Protein AF-A0A9C8N490-F1 (afdb_monomer_lite)

Radius of gyration: 11.72 Å; chains: 1; bounding box: 31×21×23 Å

Sequence (76 aa):
MKRGQTYTFTISASGHPFFIKSVQGNTYADAYTTGVTNTGAQDGTLTFEVPIDAPETLFYTYQFHSVMTGVIAIED

Foldseek 3Di:
DEAQDKDKDFAQAVVFFKFKAPDDALDPPRGDPVQWDPGRDRGGMIMRRHHNPHDQWIKIAHNPDSPRMDIDGYDD

Secondary structure (DSSP, 8-state):
-BTT-EEEEEEE-TT--B-EESS-SSSSTTB--TTEESTTBSEEEEEEE--TT--SEEEEE-SS-TT-EEEEE-B-

Structure (mmCIF, N/CA/C/O backbone):
data_AF-A0A9C8N490-F1
#
_entry.id   AF-A0A9C8N490-F1
#
loop_
_atom_site.group_PDB
_atom_site.id
_atom_site.type_symbol
_atom_site.label_atom_id
_atom_site.label_alt_id
_atom_site.label_comp_id
_atom_site.label_asym_id
_atom_site.label_entity_id
_atom_site.label_seq_id
_atom_site.pdbx_PDB_ins_code
_atom_site.Cartn_x
_atom_site.Cartn_y
_atom_site.Cartn_z
_atom_site.occupancy
_atom_site.B_iso_or_equiv
_atom_site.auth_seq_id
_atom_site.auth_comp_id
_atom_site.auth_asym_id
_atom_site.auth_atom_id
_atom_site.pdbx_PDB_model_num
ATOM 1 N N . MET A 1 1 ? -4.137 -7.644 9.107 1.00 94.94 1 MET A N 1
ATOM 2 C CA . MET A 1 1 ? -4.540 -6.261 9.468 1.00 94.94 1 MET A CA 1
ATOM 3 C C . MET A 1 1 ? -6.051 -6.224 9.534 1.00 94.94 1 MET A C 1
ATOM 5 O O . MET A 1 1 ? -6.661 -7.101 8.949 1.00 94.94 1 MET A O 1
ATOM 9 N N . LYS A 1 2 ? -6.646 -5.260 10.233 1.00 97.25 2 LYS A N 1
ATOM 10 C CA . LYS A 1 2 ? -8.099 -5.172 10.415 1.00 97.25 2 LYS A CA 1
ATOM 11 C C . LYS A 1 2 ? -8.691 -3.964 9.703 1.00 97.25 2 LYS A C 1
ATOM 13 O O . LYS A 1 2 ? -8.081 -2.894 9.726 1.00 97.25 2 LYS A O 1
ATOM 18 N N . ARG A 1 3 ? -9.867 -4.130 9.100 1.00 97.25 3 ARG A N 1
ATOM 19 C CA . ARG A 1 3 ? -10.628 -3.029 8.489 1.00 97.25 3 ARG A CA 1
ATOM 20 C C . ARG A 1 3 ? -11.004 -1.964 9.518 1.00 97.25 3 ARG A C 1
ATOM 22 O O . ARG A 1 3 ? -11.261 -2.271 10.679 1.00 97.25 3 ARG A O 1
ATOM 29 N N . GLY A 1 4 ? -11.009 -0.702 9.094 1.00 96.88 4 GLY A N 1
ATOM 30 C CA . GLY A 1 4 ? -11.308 0.452 9.947 1.00 96.88 4 GLY A CA 1
ATOM 31 C C . GLY A 1 4 ? -10.205 0.815 10.946 1.00 96.88 4 GLY A C 1
ATOM 32 O O . GLY A 1 4 ? -10.383 1.756 11.715 1.00 96.88 4 GLY A O 1
ATOM 33 N N . GLN A 1 5 ? -9.079 0.096 10.949 1.00 98.12 5 GLN A N 1
ATOM 34 C CA . GLN A 1 5 ? -7.939 0.392 11.812 1.00 98.12 5 GLN A CA 1
ATOM 35 C C . GLN A 1 5 ? -6.836 1.127 11.053 1.00 98.12 5 GLN A C 1
ATOM 37 O O . GLN A 1 5 ? -6.644 0.946 9.850 1.00 98.12 5 GLN A O 1
ATOM 42 N N . THR A 1 6 ? -6.061 1.921 11.788 1.00 98.19 6 THR A N 1
ATOM 43 C CA . THR A 1 6 ? -4.887 2.621 11.263 1.00 98.19 6 THR A CA 1
ATOM 44 C C . THR A 1 6 ? -3.608 1.909 11.686 1.00 98.19 6 THR A C 1
ATOM 46 O O . THR A 1 6 ? -3.381 1.661 12.871 1.00 98.19 6 THR A O 1
ATOM 49 N N . TYR A 1 7 ? -2.750 1.615 10.714 1.00 98.00 7 TYR A N 1
ATOM 50 C CA . TYR A 1 7 ? -1.433 1.025 10.916 1.00 98.00 7 TYR A CA 1
ATOM 51 C C . TYR A 1 7 ? -0.343 1.994 10.486 1.00 98.00 7 TYR A C 1
ATOM 53 O O . TYR A 1 7 ? -0.483 2.720 9.504 1.00 98.00 7 TYR A O 1
ATOM 61 N N . THR A 1 8 ? 0.771 1.962 11.205 1.00 97.62 8 THR A N 1
ATOM 62 C CA . THR A 1 8 ? 1.922 2.821 10.944 1.00 97.62 8 THR A CA 1
ATOM 63 C C . THR A 1 8 ? 3.153 1.952 10.748 1.00 97.62 8 THR A C 1
ATOM 65 O O . THR A 1 8 ? 3.445 1.091 11.576 1.00 97.62 8 THR A O 1
ATOM 68 N N . PHE A 1 9 ? 3.877 2.187 9.660 1.00 95.31 9 PHE A N 1
ATOM 69 C CA . PHE A 1 9 ? 5.102 1.484 9.311 1.00 95.31 9 PHE A CA 1
ATOM 70 C C . PHE A 1 9 ? 6.257 2.467 9.390 1.00 95.31 9 PHE A C 1
ATOM 72 O O . PHE A 1 9 ? 6.260 3.491 8.705 1.00 95.31 9 PHE A O 1
ATOM 79 N N . THR A 1 10 ? 7.247 2.144 10.213 1.00 97.25 10 THR A N 1
ATOM 80 C CA . THR A 1 10 ? 8.538 2.826 10.177 1.00 97.25 10 THR A CA 1
ATOM 81 C C . THR A 1 10 ? 9.371 2.202 9.070 1.00 97.25 10 THR A C 1
ATOM 83 O O . THR A 1 10 ? 9.674 1.010 9.099 1.00 97.25 10 THR A O 1
ATOM 86 N N . ILE A 1 11 ? 9.7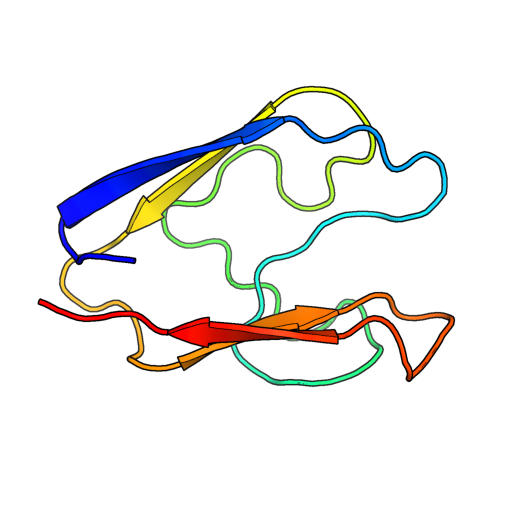16 3.013 8.082 1.00 95.00 11 ILE A N 1
ATOM 87 C CA . ILE A 1 11 ? 10.467 2.628 6.901 1.00 95.00 11 ILE A CA 1
ATOM 88 C C . ILE A 1 11 ? 11.908 3.100 7.064 1.00 95.00 11 ILE A C 1
ATOM 90 O O . ILE A 1 11 ? 12.168 4.262 7.357 1.00 95.00 11 ILE A O 1
ATOM 94 N N . SER A 1 12 ? 12.845 2.182 6.851 1.00 94.81 12 SER A N 1
ATOM 95 C CA . SER A 1 12 ? 14.272 2.467 6.713 1.00 94.81 12 SER A CA 1
ATOM 96 C C . SER A 1 12 ? 14.824 1.521 5.646 1.00 94.81 12 SER A C 1
ATOM 98 O O . SER A 1 12 ? 15.337 0.441 5.927 1.00 94.81 12 SER A O 1
ATOM 100 N N . ALA A 1 13 ? 14.568 1.882 4.391 1.00 89.00 13 ALA A N 1
ATOM 101 C CA . ALA A 1 13 ? 14.703 1.043 3.207 1.00 89.00 13 ALA A CA 1
ATOM 102 C C . ALA A 1 13 ? 15.286 1.860 2.034 1.00 89.00 13 ALA A C 1
ATOM 104 O O . ALA A 1 13 ? 14.686 1.994 0.968 1.00 89.00 13 ALA A O 1
ATOM 105 N N . SER A 1 14 ? 16.469 2.449 2.239 1.00 91.38 14 SER A N 1
ATOM 106 C CA . SER A 1 14 ? 17.152 3.276 1.232 1.00 91.38 14 SER A CA 1
ATOM 107 C C . SER A 1 14 ? 17.418 2.498 -0.063 1.00 91.38 14 SER A C 1
ATOM 109 O O . SER A 1 14 ? 18.014 1.426 -0.025 1.00 91.38 14 SER A O 1
ATOM 111 N N . GLY A 1 15 ? 16.969 3.015 -1.210 1.00 88.44 15 GLY A N 1
ATOM 112 C CA . GLY A 1 15 ? 17.032 2.324 -2.506 1.00 88.44 15 GLY A CA 1
ATOM 113 C C . GLY A 1 15 ? 15.923 1.284 -2.725 1.00 88.44 15 GLY A C 1
ATOM 114 O O . GLY A 1 15 ? 15.870 0.648 -3.782 1.00 88.44 15 GLY A O 1
ATOM 115 N N . HIS A 1 16 ? 15.020 1.124 -1.753 1.00 87.56 16 HIS A N 1
ATOM 116 C CA . HIS A 1 16 ? 13.932 0.149 -1.749 1.00 87.56 16 HIS A CA 1
ATOM 117 C C . HIS A 1 16 ? 12.591 0.821 -1.398 1.00 87.56 16 HIS A C 1
ATOM 119 O O . HIS A 1 16 ? 12.120 0.697 -0.268 1.00 87.56 16 HIS A O 1
ATOM 125 N N . PRO A 1 17 ? 11.952 1.532 -2.350 1.00 90.12 17 PRO A N 1
ATOM 126 C CA . PRO A 1 17 ? 10.649 2.152 -2.120 1.00 90.12 17 PRO A CA 1
ATOM 127 C C . PRO A 1 17 ? 9.606 1.144 -1.620 1.00 90.12 17 PRO A C 1
ATOM 129 O O . PRO A 1 17 ? 9.389 0.106 -2.251 1.00 90.12 17 PRO A O 1
ATOM 132 N N . PHE A 1 18 ? 8.946 1.452 -0.503 1.00 91.38 18 PHE A N 1
ATOM 133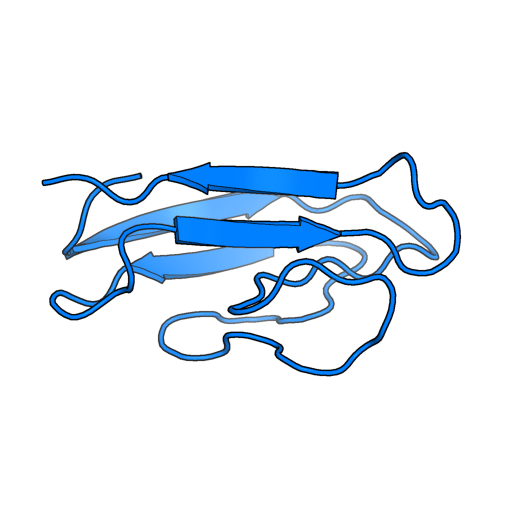 C CA . PHE A 1 18 ? 7.915 0.591 0.066 1.00 91.38 18 PHE A CA 1
ATOM 134 C C . PHE A 1 18 ? 6.529 0.943 -0.485 1.00 91.38 18 PHE A C 1
ATOM 136 O O . PHE A 1 18 ? 6.030 2.054 -0.295 1.00 91.38 18 PHE A O 1
ATOM 143 N N . PHE A 1 19 ? 5.885 -0.029 -1.130 1.00 92.75 19 PHE A N 1
ATOM 144 C CA . PHE A 1 19 ? 4.526 0.093 -1.653 1.00 92.75 19 PHE A CA 1
ATOM 145 C C . PHE A 1 19 ? 3.622 -0.996 -1.088 1.00 92.75 19 PHE A C 1
ATOM 147 O O . PHE A 1 19 ? 4.001 -2.168 -1.045 1.00 92.75 19 PHE A O 1
ATOM 154 N N . ILE A 1 20 ? 2.396 -0.603 -0.749 1.00 94.69 20 ILE A N 1
ATOM 155 C CA . ILE A 1 20 ? 1.263 -1.522 -0.645 1.00 94.69 20 ILE A CA 1
ATOM 156 C C . ILE A 1 20 ? 0.670 -1.654 -2.048 1.00 94.69 20 ILE A C 1
ATOM 158 O O . ILE A 1 20 ? 0.551 -0.662 -2.768 1.00 94.69 20 ILE A O 1
ATOM 162 N N . LYS A 1 21 ? 0.336 -2.873 -2.461 1.00 94.50 21 LYS A N 1
ATOM 163 C CA . LYS A 1 21 ? -0.085 -3.194 -3.825 1.00 94.50 21 LYS A CA 1
ATOM 164 C C . LYS A 1 21 ? -1.326 -4.071 -3.859 1.00 94.50 21 LYS A C 1
ATOM 166 O O . LYS A 1 21 ? -1.489 -4.935 -3.000 1.00 94.50 21 LYS A O 1
ATOM 171 N N . SER A 1 22 ? -2.156 -3.887 -4.882 1.00 95.25 22 SER A N 1
ATOM 172 C CA . SER A 1 22 ? -3.335 -4.725 -5.142 1.00 95.25 22 SER A CA 1
ATOM 173 C C . SER A 1 22 ? -2.999 -6.019 -5.885 1.00 95.25 22 SER A C 1
ATOM 175 O O . SER A 1 22 ? -3.708 -7.010 -5.743 1.00 95.25 22 SER A O 1
ATOM 177 N N . VAL A 1 23 ? -1.906 -6.032 -6.650 1.00 92.19 23 VAL A N 1
ATOM 178 C CA . VAL A 1 23 ? -1.436 -7.203 -7.399 1.00 92.19 23 VAL A CA 1
ATOM 179 C C . VAL A 1 23 ? 0.001 -7.519 -7.004 1.00 92.19 23 VAL A C 1
ATOM 181 O O . VAL A 1 23 ? 0.855 -6.630 -6.911 1.00 92.19 23 VAL A O 1
ATOM 184 N N . GLN A 1 24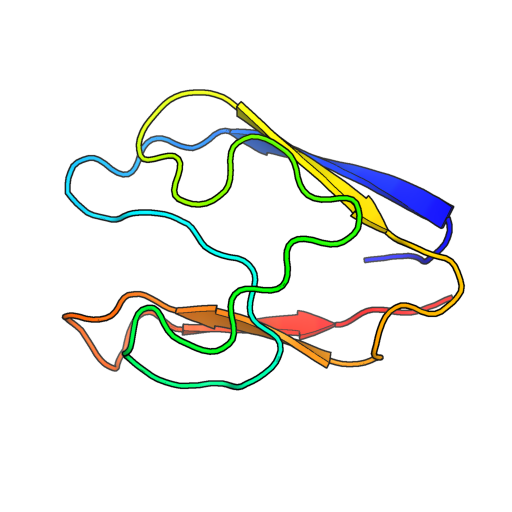 ? 0.287 -8.800 -6.773 1.00 90.12 24 GLN A N 1
ATOM 185 C CA . GLN A 1 24 ? 1.652 -9.263 -6.560 1.00 90.12 24 GLN A CA 1
ATOM 186 C C . GLN A 1 24 ? 2.447 -9.143 -7.864 1.00 90.12 24 GLN A C 1
ATOM 188 O O . GLN A 1 24 ? 2.086 -9.734 -8.877 1.00 90.12 24 GLN A O 1
ATOM 193 N N . GLY A 1 25 ? 3.555 -8.407 -7.847 1.00 84.44 25 GLY A N 1
ATOM 194 C CA . GLY A 1 25 ? 4.397 -8.277 -9.034 1.00 84.44 25 GLY A CA 1
ATOM 195 C C . GLY A 1 25 ? 5.520 -7.270 -8.855 1.00 84.44 25 GLY A C 1
ATOM 196 O O . GLY A 1 25 ? 5.388 -6.309 -8.111 1.00 84.44 25 GLY A O 1
ATOM 197 N N . ASN A 1 26 ? 6.615 -7.449 -9.577 1.00 80.81 26 ASN A N 1
ATOM 198 C CA . ASN A 1 26 ? 7.873 -6.725 -9.388 1.00 80.81 26 ASN A CA 1
A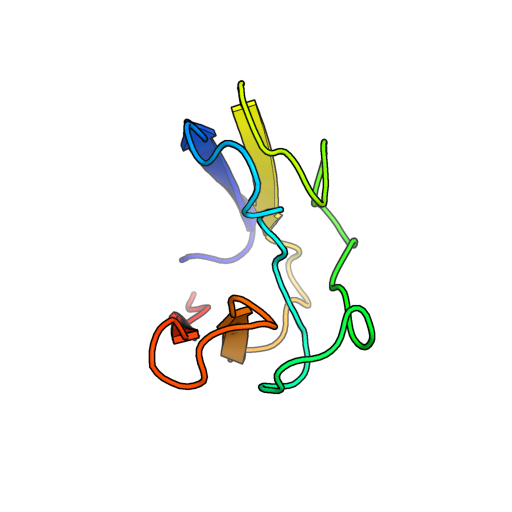TOM 199 C C . ASN A 1 26 ? 7.952 -5.364 -10.113 1.00 80.81 26 ASN A C 1
ATOM 201 O O . ASN A 1 26 ? 9.035 -4.918 -10.473 1.00 80.81 26 ASN A O 1
ATOM 205 N N . THR A 1 27 ? 6.823 -4.704 -10.362 1.00 81.94 27 THR A N 1
ATOM 206 C CA . THR A 1 27 ? 6.762 -3.395 -11.036 1.00 81.94 27 THR A CA 1
ATOM 207 C C . THR A 1 27 ? 6.301 -2.297 -10.072 1.00 81.94 27 THR A C 1
ATOM 209 O O . THR A 1 27 ? 5.832 -2.583 -8.972 1.00 81.94 27 THR A O 1
ATOM 212 N N . TYR A 1 28 ? 6.371 -1.031 -10.489 1.00 79.25 28 TYR A N 1
ATOM 213 C CA . TYR A 1 28 ? 5.714 0.078 -9.777 1.00 79.25 28 TYR A CA 1
ATOM 214 C C . TYR A 1 28 ? 4.204 0.184 -10.062 1.00 79.25 28 TYR A C 1
ATOM 216 O O . TYR A 1 28 ? 3.542 1.073 -9.532 1.00 79.25 28 TYR A O 1
ATOM 224 N N . ALA A 1 29 ? 3.654 -0.685 -10.918 1.00 86.69 29 ALA A N 1
ATOM 225 C CA . ALA A 1 29 ? 2.220 -0.717 -11.186 1.00 86.69 29 ALA A CA 1
ATOM 226 C C . ALA A 1 29 ? 1.450 -1.253 -9.970 1.00 86.69 29 ALA A C 1
ATOM 228 O O . ALA A 1 29 ? 2.048 -1.800 -9.042 1.00 86.69 29 ALA A O 1
ATOM 229 N N . ASP A 1 30 ? 0.125 -1.107 -9.993 1.00 92.19 30 ASP A N 1
ATOM 230 C CA . ASP A 1 30 ? -0.788 -1.706 -9.008 1.00 92.19 30 ASP A CA 1
ATOM 231 C C . ASP A 1 30 ? -0.578 -1.213 -7.569 1.00 92.19 30 ASP A C 1
ATOM 233 O O . ASP A 1 30 ? -0.947 -1.892 -6.609 1.00 92.19 30 ASP A O 1
ATOM 237 N N . ALA A 1 31 ? 0.026 -0.031 -7.403 1.00 93.44 31 ALA A N 1
ATOM 238 C CA . ALA A 1 31 ? 0.133 0.624 -6.108 1.00 93.44 31 ALA A CA 1
ATOM 239 C C . ALA A 1 31 ? -1.272 0.886 -5.545 1.00 93.44 31 ALA A C 1
ATOM 241 O O . ALA A 1 31 ? -2.100 1.551 -6.168 1.00 93.44 31 ALA A O 1
ATOM 242 N N . TYR A 1 32 ? -1.523 0.370 -4.348 1.00 95.56 32 TYR A N 1
ATOM 243 C CA . TYR A 1 32 ? -2.741 0.608 -3.597 1.00 95.56 32 TYR A CA 1
ATOM 244 C C . TYR A 1 32 ? -2.538 1.852 -2.732 1.00 95.56 32 TYR A C 1
ATOM 246 O O . TYR A 1 32 ? -1.770 1.834 -1.771 1.00 95.56 32 TYR A O 1
ATOM 254 N N . THR A 1 33 ? -3.182 2.956 -3.108 1.00 96.44 33 THR A N 1
ATOM 255 C CA . THR A 1 33 ? -2.997 4.265 -2.458 1.00 96.44 33 THR A CA 1
ATOM 256 C C . THR A 1 33 ? -4.179 4.685 -1.587 1.00 96.44 33 THR A C 1
ATOM 258 O O . THR A 1 33 ? -4.073 5.652 -0.835 1.00 96.44 33 THR A O 1
ATOM 261 N N . THR A 1 34 ? -5.298 3.961 -1.638 1.00 98.06 34 THR A N 1
ATOM 262 C CA . THR A 1 34 ? -6.489 4.262 -0.837 1.00 98.06 34 THR A CA 1
ATOM 263 C C . THR A 1 34 ? -6.190 4.106 0.651 1.00 98.06 34 THR A C 1
ATOM 265 O O . THR A 1 34 ? -5.858 3.014 1.106 1.00 98.06 34 THR A O 1
ATOM 268 N N . GLY A 1 35 ? -6.301 5.197 1.412 1.00 97.62 35 GLY A N 1
ATOM 269 C CA . GLY A 1 35 ? -5.982 5.210 2.845 1.00 97.62 35 GLY A CA 1
ATOM 270 C C . GLY A 1 35 ? -4.484 5.132 3.162 1.00 97.62 35 GLY A C 1
ATOM 271 O O . GLY A 1 35 ? -4.119 5.057 4.331 1.00 97.62 35 GLY A O 1
ATOM 272 N N . VAL A 1 36 ? -3.602 5.158 2.155 1.00 97.50 36 VAL A N 1
ATOM 273 C CA . VAL A 1 36 ? -2.146 5.064 2.337 1.00 97.50 36 VAL A CA 1
ATOM 274 C C . VAL A 1 36 ? -1.499 6.431 2.143 1.00 97.50 36 VAL A C 1
ATOM 276 O O . VAL A 1 36 ? -1.650 7.063 1.099 1.00 97.50 36 VAL A O 1
ATOM 279 N N . THR A 1 37 ? -0.719 6.876 3.123 1.00 97.94 37 THR A N 1
ATOM 280 C CA . THR A 1 37 ? 0.090 8.098 3.036 1.00 97.94 37 THR A CA 1
ATOM 281 C C . THR A 1 37 ? 1.562 7.761 2.827 1.00 97.94 37 THR A C 1
ATOM 283 O O . THR A 1 37 ? 2.021 6.695 3.216 1.00 97.94 37 THR A O 1
ATOM 286 N N . ASN A 1 38 ? 2.328 8.670 2.215 1.00 96.06 38 ASN A N 1
ATOM 287 C CA . ASN A 1 38 ? 3.771 8.491 1.995 1.00 96.06 38 ASN A CA 1
ATOM 288 C C . ASN A 1 38 ? 4.130 7.203 1.211 1.00 96.06 38 ASN A C 1
ATOM 290 O O . ASN A 1 38 ? 5.088 6.501 1.528 1.00 96.06 38 ASN A O 1
ATOM 294 N N . THR A 1 39 ? 3.329 6.866 0.193 1.00 93.56 39 THR A N 1
ATOM 295 C CA . THR A 1 39 ? 3.567 5.695 -0.667 1.00 93.56 39 THR A CA 1
ATOM 296 C C . THR A 1 39 ? 4.927 5.784 -1.367 1.00 93.56 39 THR A C 1
ATOM 298 O O . THR A 1 39 ? 5.321 6.849 -1.841 1.00 93.56 39 THR A O 1
ATOM 301 N N . GLY A 1 40 ? 5.664 4.675 -1.421 1.00 91.56 40 GLY A N 1
ATOM 302 C CA . GLY A 1 40 ? 7.024 4.648 -1.959 1.00 91.56 40 GLY A CA 1
ATOM 303 C C . GLY A 1 40 ? 8.085 5.213 -1.011 1.00 91.56 40 GLY A C 1
ATOM 304 O O . GLY A 1 40 ? 9.217 5.437 -1.449 1.00 91.56 40 GLY A O 1
ATOM 305 N N . ALA A 1 41 ? 7.753 5.437 0.268 1.00 94.00 41 ALA A N 1
ATOM 306 C CA . ALA A 1 41 ? 8.720 5.842 1.280 1.00 94.00 41 ALA A CA 1
ATOM 307 C C . ALA A 1 41 ? 9.935 4.906 1.287 1.00 94.00 41 ALA A C 1
ATOM 309 O O . ALA A 1 41 ? 9.810 3.685 1.179 1.00 94.00 41 ALA A O 1
ATOM 310 N N . GLN A 1 42 ? 11.111 5.507 1.424 1.00 93.81 42 GLN A N 1
ATOM 311 C CA . GLN A 1 42 ? 12.392 4.812 1.593 1.00 93.81 42 GLN A CA 1
ATOM 312 C C . GLN A 1 42 ? 13.011 5.105 2.962 1.00 93.81 42 GLN A C 1
ATOM 314 O O . GLN A 1 42 ? 13.893 4.381 3.409 1.00 93.81 42 GLN A O 1
ATOM 319 N N . ASP A 1 43 ? 12.531 6.144 3.636 1.00 97.00 43 ASP A N 1
ATOM 320 C CA . ASP A 1 43 ? 12.859 6.502 5.008 1.00 97.00 43 ASP A CA 1
ATOM 321 C C . ASP A 1 43 ? 11.648 7.229 5.619 1.00 97.00 43 ASP A C 1
ATOM 323 O O . ASP A 1 43 ? 10.857 7.846 4.892 1.00 97.00 43 ASP A O 1
ATOM 327 N N . GLY A 1 44 ? 11.473 7.136 6.935 1.00 96.44 44 GLY A N 1
ATOM 328 C CA . GLY A 1 44 ? 10.400 7.804 7.668 1.00 96.44 44 GLY A CA 1
ATOM 329 C C . GLY A 1 44 ? 9.175 6.921 7.900 1.00 96.44 44 GLY A C 1
ATOM 330 O O . GLY A 1 44 ? 9.290 5.721 8.119 1.00 96.44 44 GLY A O 1
ATOM 331 N N . THR A 1 45 ? 7.986 7.519 7.909 1.00 97.94 45 THR A N 1
ATOM 332 C CA . THR A 1 45 ? 6.756 6.833 8.328 1.00 97.94 45 THR A CA 1
ATOM 333 C C . THR A 1 45 ? 5.740 6.762 7.194 1.00 97.94 45 THR A C 1
ATOM 335 O O . THR A 1 45 ? 5.418 7.787 6.595 1.00 97.94 45 THR A O 1
ATOM 338 N N . LEU A 1 46 ? 5.209 5.567 6.935 1.00 97.00 46 LEU A N 1
ATOM 339 C CA . LEU A 1 46 ? 4.030 5.334 6.099 1.00 97.00 46 LEU A CA 1
ATOM 340 C C . LEU A 1 46 ? 2.843 4.995 7.000 1.00 97.00 46 LEU A C 1
ATOM 342 O O . LEU A 1 46 ? 2.969 4.177 7.911 1.00 97.00 46 LEU A O 1
ATOM 346 N N . THR A 1 47 ? 1.686 5.598 6.744 1.00 98.19 47 THR A N 1
ATOM 347 C CA . THR A 1 47 ? 0.445 5.282 7.461 1.00 98.19 47 THR A CA 1
ATOM 348 C C . THR A 1 47 ? -0.544 4.649 6.500 1.00 98.19 47 THR A C 1
ATOM 350 O O . THR A 1 47 ? -0.695 5.109 5.372 1.00 98.19 47 THR A O 1
ATOM 353 N N . PHE A 1 48 ? -1.218 3.596 6.953 1.00 98.38 48 PHE A N 1
ATOM 354 C CA . PHE A 1 48 ? -2.309 2.949 6.244 1.00 98.38 48 PHE A CA 1
ATOM 355 C C . PHE A 1 48 ? -3.552 2.919 7.131 1.00 98.38 48 PHE A C 1
ATOM 357 O O . PHE A 1 48 ? -3.630 2.153 8.090 1.00 98.38 48 PHE A O 1
ATOM 364 N N . GLU A 1 49 ? -4.523 3.762 6.809 1.00 98.50 49 GLU A N 1
ATOM 365 C CA . GLU A 1 49 ? -5.887 3.664 7.312 1.00 98.50 49 GLU A CA 1
ATOM 366 C C . GLU A 1 49 ? -6.637 2.650 6.451 1.00 98.50 49 GLU A C 1
ATOM 368 O O . GLU A 1 49 ? -6.920 2.930 5.290 1.00 98.50 49 GLU A O 1
ATOM 373 N N . VAL A 1 50 ? -6.898 1.456 6.989 1.00 98.12 50 VAL A N 1
ATOM 374 C CA . VAL A 1 50 ? -7.487 0.346 6.229 1.00 98.12 50 VAL A CA 1
ATOM 375 C C . VAL A 1 50 ? -8.964 0.648 5.961 1.00 98.12 50 VAL A C 1
ATOM 377 O O . VAL A 1 50 ? -9.757 0.619 6.909 1.00 98.12 50 VAL A O 1
ATOM 380 N N . PRO A 1 51 ? -9.375 0.891 4.701 1.00 97.44 51 PRO A N 1
ATOM 381 C CA . PRO A 1 51 ? -10.772 1.168 4.391 1.00 97.44 51 PRO A CA 1
ATOM 382 C C . PRO A 1 51 ? -11.680 -0.014 4.741 1.00 97.44 51 PRO A C 1
ATOM 384 O O . PRO A 1 51 ? -11.251 -1.170 4.747 1.00 97.44 51 PRO A O 1
ATOM 387 N N . ILE A 1 52 ? -12.959 0.262 4.993 1.00 97.31 52 ILE A N 1
ATOM 388 C CA . ILE A 1 52 ? -13.947 -0.790 5.275 1.00 97.31 52 ILE A CA 1
ATOM 389 C C . ILE A 1 52 ? -14.185 -1.713 4.068 1.00 97.31 52 ILE A C 1
ATOM 391 O O . ILE A 1 52 ? -14.588 -2.857 4.226 1.00 97.31 52 ILE A O 1
ATOM 395 N N . ASP A 1 53 ? -13.904 -1.234 2.862 1.00 96.12 53 ASP A N 1
ATOM 396 C CA . ASP A 1 53 ? -14.012 -1.956 1.596 1.00 96.12 53 ASP A CA 1
ATOM 397 C C . ASP A 1 53 ? -12.649 -2.444 1.073 1.00 96.12 53 ASP A C 1
ATOM 399 O O . ASP A 1 53 ? -12.528 -2.835 -0.088 1.00 96.12 53 ASP A O 1
ATOM 403 N N . ALA A 1 54 ? -11.615 -2.455 1.925 1.00 97.19 54 ALA A N 1
ATOM 404 C CA . ALA A 1 54 ? -10.298 -2.956 1.550 1.00 97.19 54 ALA A CA 1
ATOM 405 C C . ALA A 1 54 ? -10.369 -4.418 1.054 1.00 97.19 54 ALA A C 1
ATOM 407 O O . ALA A 1 54 ? -11.047 -5.247 1.684 1.00 97.19 54 ALA A O 1
ATOM 408 N N . PRO A 1 55 ? -9.631 -4.771 -0.019 1.00 97.38 55 PRO A N 1
ATOM 409 C CA . PRO A 1 55 ? -9.489 -6.156 -0.459 1.00 97.38 55 PRO A CA 1
ATOM 410 C C . PRO A 1 55 ? -8.937 -7.046 0.657 1.00 97.38 55 PRO A C 1
ATOM 412 O O . PRO A 1 55 ? -8.114 -6.603 1.453 1.00 97.38 55 PRO A O 1
ATOM 415 N N . GLU A 1 56 ? -9.333 -8.320 0.683 1.00 97.44 56 GLU A N 1
ATOM 416 C CA . GLU A 1 56 ? -8.837 -9.293 1.675 1.00 97.44 56 GLU A CA 1
ATOM 417 C C . GLU A 1 56 ? -7.328 -9.540 1.564 1.00 97.44 56 GLU A C 1
ATOM 419 O O . GLU A 1 56 ? -6.671 -9.911 2.534 1.00 97.44 56 GLU A O 1
ATOM 424 N N . THR A 1 57 ? -6.769 -9.352 0.369 1.00 97.19 57 THR A N 1
ATOM 425 C CA . THR A 1 57 ? -5.357 -9.593 0.085 1.00 97.19 57 THR A CA 1
ATOM 426 C C . THR A 1 57 ? -4.754 -8.380 -0.602 1.00 97.19 57 THR A C 1
ATOM 428 O O . THR A 1 57 ? -5.177 -7.985 -1.687 1.00 97.19 57 THR A O 1
ATOM 431 N N . LEU A 1 58 ? -3.730 -7.819 0.031 1.00 96.69 5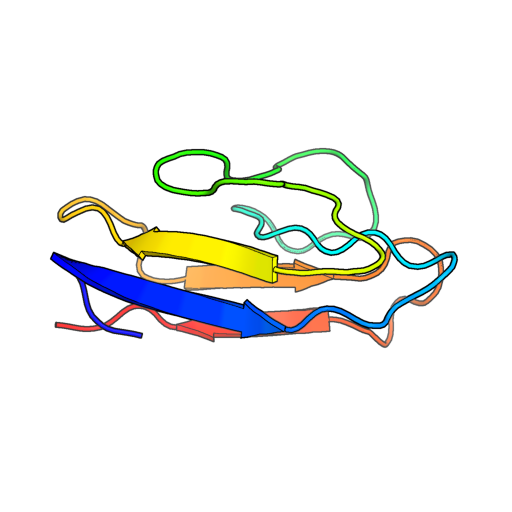8 LEU A N 1
ATOM 432 C CA . LEU A 1 58 ? -2.803 -6.863 -0.557 1.00 96.69 58 LEU A CA 1
ATOM 433 C C . LEU A 1 58 ? -1.391 -7.450 -0.494 1.00 96.69 58 LEU A C 1
ATOM 435 O O . LEU A 1 58 ? -1.149 -8.495 0.113 1.00 96.69 58 LEU A O 1
ATOM 439 N N . PHE A 1 59 ? -0.436 -6.771 -1.111 1.00 94.50 59 PHE A N 1
ATOM 440 C CA . PHE A 1 59 ? 0.945 -7.226 -1.180 1.00 94.50 59 PHE A CA 1
ATOM 441 C C . PHE A 1 59 ? 1.906 -6.090 -0.873 1.00 94.50 59 PHE A C 1
ATOM 443 O O . PHE A 1 59 ? 1.605 -4.924 -1.116 1.00 94.50 59 PHE A O 1
ATOM 450 N N . TYR A 1 60 ? 3.101 -6.443 -0.420 1.00 90.38 60 TYR A N 1
ATOM 451 C CA . TYR A 1 60 ? 4.278 -5.614 -0.639 1.00 90.38 60 TYR A CA 1
ATOM 452 C C . TYR A 1 60 ? 5.269 -6.393 -1.497 1.00 90.38 60 TYR A C 1
ATOM 454 O O . TYR A 1 60 ? 5.330 -7.628 -1.467 1.00 90.38 60 TYR A O 1
ATOM 462 N N . THR A 1 61 ? 6.041 -5.680 -2.304 1.00 77.56 61 THR A N 1
ATOM 463 C CA . THR A 1 61 ? 7.103 -6.283 -3.106 1.00 77.56 61 THR A CA 1
ATOM 464 C C . THR A 1 61 ? 8.190 -5.270 -3.403 1.00 77.56 61 THR A C 1
ATOM 466 O O . THR A 1 61 ? 7.921 -4.081 -3.560 1.00 77.56 61 THR A O 1
ATOM 469 N N . TYR A 1 62 ? 9.417 -5.757 -3.495 1.00 73.62 62 TYR A N 1
ATOM 470 C CA . TYR A 1 62 ? 10.531 -5.023 -4.047 1.00 73.62 62 TYR A CA 1
ATOM 471 C C . TYR A 1 62 ? 10.776 -5.466 -5.490 1.00 73.62 62 TYR A C 1
ATOM 473 O O . TYR A 1 62 ? 10.903 -6.650 -5.796 1.00 73.62 62 TYR A O 1
ATOM 481 N N . GLN A 1 63 ? 10.877 -4.487 -6.383 1.00 66.44 63 GLN A N 1
ATOM 482 C CA . GLN A 1 63 ? 10.933 -4.702 -7.828 1.00 66.44 63 GLN A CA 1
ATOM 483 C C . GLN A 1 63 ? 12.194 -5.425 -8.328 1.00 66.44 63 GLN A C 1
ATOM 485 O O . GLN A 1 63 ? 12.141 -6.137 -9.328 1.00 66.44 63 GLN A O 1
ATOM 490 N N . PHE A 1 64 ? 13.344 -5.232 -7.671 1.00 65.69 64 PHE A N 1
ATOM 491 C CA . PHE A 1 64 ? 14.627 -5.692 -8.216 1.00 65.69 64 PHE A CA 1
ATOM 492 C C . PHE A 1 64 ? 15.046 -7.070 -7.689 1.00 65.69 64 PHE A C 1
ATOM 494 O O . PHE A 1 64 ? 15.914 -7.703 -8.282 1.00 65.69 64 PHE A O 1
ATOM 501 N N . HIS A 1 65 ? 14.401 -7.579 -6.634 1.00 66.56 65 HIS A N 1
ATOM 502 C CA . HIS A 1 65 ? 14.597 -8.948 -6.161 1.00 66.56 65 HIS A CA 1
ATOM 503 C C . HIS A 1 65 ? 13.247 -9.627 -5.964 1.00 66.56 65 HIS A C 1
ATOM 505 O O . HIS A 1 65 ? 12.517 -9.315 -5.026 1.00 66.56 65 HIS A O 1
ATOM 511 N N . SER A 1 66 ? 12.961 -10.620 -6.809 1.00 64.00 66 SER A N 1
ATOM 512 C CA . SER A 1 66 ? 11.730 -11.426 -6.795 1.00 64.00 66 SER A CA 1
ATOM 513 C C . SER A 1 66 ? 11.439 -12.127 -5.462 1.00 64.00 66 SER A C 1
ATOM 515 O O . SER A 1 66 ? 10.332 -12.610 -5.251 1.00 64.00 66 SER A O 1
ATOM 517 N N . VAL A 1 67 ? 12.418 -12.173 -4.557 1.00 68.56 67 VAL A N 1
ATOM 518 C CA . VAL A 1 67 ? 12.330 -12.816 -3.240 1.00 68.56 67 VAL A CA 1
ATOM 519 C C . VAL A 1 67 ? 11.771 -11.889 -2.155 1.00 68.56 67 VAL A C 1
ATOM 521 O O . VAL A 1 67 ? 11.310 -12.359 -1.122 1.00 68.56 67 VAL A O 1
ATOM 524 N N . MET A 1 68 ? 11.795 -10.571 -2.366 1.00 74.50 68 MET A N 1
ATOM 525 C CA . MET A 1 68 ? 11.288 -9.595 -1.402 1.00 74.50 68 MET A CA 1
ATOM 526 C C . MET A 1 68 ? 9.827 -9.280 -1.710 1.00 74.50 68 MET A C 1
ATOM 528 O O . MET A 1 68 ? 9.501 -8.227 -2.245 1.00 74.50 68 MET A O 1
ATOM 532 N N . THR A 1 69 ? 8.933 -10.207 -1.394 1.00 85.06 69 THR A N 1
ATOM 533 C CA . THR A 1 69 ? 7.485 -9.992 -1.460 1.00 85.06 69 THR A CA 1
ATOM 534 C C . THR A 1 69 ? 6.812 -10.617 -0.251 1.00 85.06 69 THR A C 1
ATOM 536 O O . THR A 1 69 ? 7.306 -11.599 0.298 1.00 85.06 69 THR A O 1
ATOM 539 N N . GLY A 1 70 ? 5.685 -10.054 0.165 1.00 89.12 70 GLY A N 1
ATOM 540 C CA . GLY A 1 70 ? 4.856 -10.650 1.196 1.00 89.12 70 GLY A CA 1
ATOM 541 C C . GLY A 1 70 ? 3.394 -10.277 1.036 1.00 89.12 70 GLY A C 1
ATOM 542 O O . GLY A 1 70 ? 3.043 -9.291 0.382 1.00 89.12 70 GLY A O 1
ATOM 543 N N . VAL A 1 71 ? 2.554 -11.114 1.635 1.00 94.38 71 VAL A N 1
ATOM 544 C CA . VAL A 1 71 ? 1.106 -10.943 1.673 1.00 94.38 71 VAL A CA 1
ATOM 545 C C . VAL A 1 71 ? 0.736 -10.073 2.866 1.00 94.38 71 VAL A C 1
ATOM 547 O O . VAL A 1 71 ? 1.197 -10.293 3.985 1.00 94.38 71 VAL A O 1
ATOM 550 N N . ILE A 1 72 ? -0.130 -9.102 2.620 1.00 95.44 72 ILE A N 1
ATOM 551 C CA . ILE A 1 72 ? -0.827 -8.323 3.632 1.00 95.44 72 ILE A CA 1
ATOM 552 C C . ILE A 1 72 ? -2.264 -8.842 3.657 1.00 95.44 72 ILE A C 1
ATOM 554 O O . ILE A 1 72 ? -3.078 -8.485 2.807 1.00 95.44 72 ILE A O 1
ATOM 558 N N . ALA A 1 73 ? -2.561 -9.712 4.621 1.00 97.31 73 ALA A N 1
ATOM 559 C CA . ALA A 1 73 ? -3.920 -10.188 4.855 1.00 97.31 73 ALA A CA 1
ATOM 560 C C . ALA A 1 73 ? -4.735 -9.101 5.568 1.00 97.31 73 ALA A C 1
ATOM 562 O O . ALA A 1 73 ? -4.279 -8.550 6.580 1.00 97.31 73 ALA A O 1
ATOM 563 N N . ILE A 1 74 ? -5.922 -8.797 5.050 1.00 96.56 74 ILE A N 1
ATOM 564 C CA . ILE A 1 74 ? -6.915 -7.924 5.674 1.00 96.56 74 ILE A CA 1
ATOM 565 C C . ILE A 1 74 ? -8.079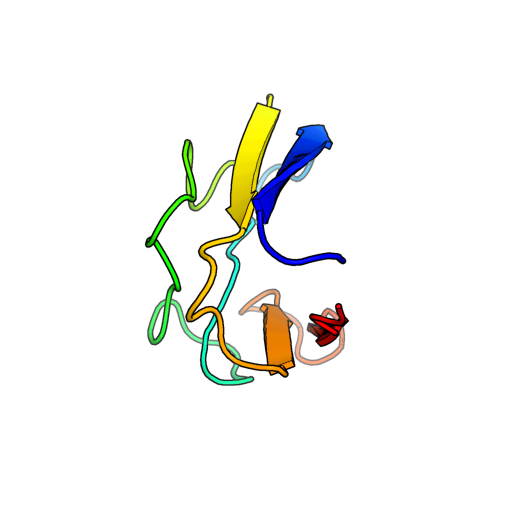 -8.785 6.168 1.00 96.56 74 ILE A C 1
ATOM 567 O O . ILE A 1 74 ? -8.670 -9.547 5.409 1.00 96.56 74 ILE A O 1
ATOM 571 N N . GLU A 1 75 ? -8.403 -8.632 7.442 1.00 93.81 75 GLU A N 1
ATOM 572 C CA . GLU A 1 75 ? -9.422 -9.373 8.177 1.00 93.81 75 GLU A CA 1
ATOM 573 C C . GLU A 1 75 ? -10.386 -8.389 8.859 1.00 93.81 75 GLU A C 1
ATOM 575 O O . GLU A 1 75 ? -10.168 -7.171 8.856 1.00 93.81 75 GLU A O 1
ATOM 580 N N . ASP A 1 76 ? -11.434 -8.931 9.473 1.00 85.44 76 ASP A N 1
ATOM 581 C CA . ASP A 1 76 ? -12.373 -8.192 10.323 1.00 85.44 76 ASP A CA 1
ATOM 582 C C . ASP A 1 76 ? -11.927 -8.223 11.803 1.00 85.44 76 ASP A C 1
ATOM 584 O O . ASP A 1 76 ? -11.411 -9.259 12.289 1.00 85.44 76 ASP A O 1
#

pLDDT: mean 91.4, std 8.76, range [64.0, 98.5]